Protein AF-K6SZ82-F1 (afdb_monomer)

Structure (mmCIF, N/CA/C/O backbone):
data_AF-K6SZ82-F1
#
_entry.id   AF-K6SZ82-F1
#
loop_
_atom_site.group_PDB
_atom_site.id
_atom_site.type_symbol
_atom_site.label_atom_id
_atom_site.label_alt_id
_atom_site.label_comp_id
_atom_site.label_asym_id
_atom_site.label_entity_id
_atom_site.label_seq_id
_atom_site.pdbx_PDB_ins_code
_atom_site.Cartn_x
_atom_site.Cartn_y
_atom_site.Cartn_z
_atom_site.occupancy
_atom_site.B_iso_or_equiv
_atom_site.auth_seq_id
_atom_site.auth_comp_id
_atom_site.auth_asym_id
_atom_site.auth_atom_id
_atom_site.pdbx_PDB_model_num
ATOM 1 N N . MET A 1 1 ? -21.439 9.184 9.103 1.00 49.44 1 MET A N 1
ATOM 2 C CA . MET A 1 1 ? -20.196 8.649 9.704 1.00 49.44 1 MET A CA 1
ATOM 3 C C . MET A 1 1 ? -20.411 8.516 11.211 1.00 49.44 1 MET A C 1
ATOM 5 O O . MET A 1 1 ? -21.075 9.370 11.783 1.00 49.44 1 MET A O 1
ATOM 9 N N . ASN A 1 2 ? -19.982 7.424 11.852 1.00 55.12 2 ASN A N 1
ATOM 10 C CA . ASN A 1 2 ? -20.189 7.243 13.296 1.00 55.12 2 ASN A CA 1
ATOM 11 C C . ASN A 1 2 ? -19.211 8.171 14.044 1.00 55.12 2 ASN A C 1
ATOM 13 O O . ASN A 1 2 ? -18.004 7.974 13.905 1.00 55.12 2 ASN A O 1
ATOM 17 N N . LYS A 1 3 ? -19.708 9.161 14.808 1.00 58.38 3 LYS A N 1
ATOM 18 C CA . LYS A 1 3 ? -18.896 10.206 15.484 1.00 58.38 3 LYS A CA 1
ATOM 19 C C . LYS A 1 3 ? -17.709 9.641 16.283 1.00 58.38 3 LYS A C 1
ATOM 21 O O . LYS A 1 3 ? -16.682 10.286 16.428 1.00 58.38 3 LYS A O 1
ATOM 26 N N . LYS A 1 4 ? -17.809 8.390 16.749 1.00 59.47 4 LYS A N 1
ATOM 27 C CA . LYS A 1 4 ? -16.750 7.690 17.497 1.00 59.47 4 LYS A CA 1
ATOM 28 C C . LYS A 1 4 ? -15.500 7.330 16.669 1.00 59.47 4 LYS A C 1
ATOM 30 O O . LYS A 1 4 ? -14.441 7.150 17.254 1.00 59.47 4 LYS A O 1
ATOM 35 N N . CYS A 1 5 ? -15.590 7.234 15.338 1.00 67.19 5 CYS A N 1
ATOM 36 C CA . CYS A 1 5 ? -14.434 6.960 14.466 1.00 67.19 5 CYS A CA 1
ATOM 37 C C . CYS A 1 5 ? -13.658 8.223 14.055 1.00 67.19 5 CYS A C 1
ATOM 39 O O . CYS A 1 5 ? -12.534 8.102 13.568 1.00 67.19 5 CYS A O 1
ATOM 41 N N . GLU A 1 6 ? -14.238 9.416 14.221 1.00 65.25 6 GLU A N 1
ATOM 42 C CA . GLU A 1 6 ? -13.641 10.684 13.771 1.00 65.25 6 GLU A CA 1
ATOM 43 C C . GLU A 1 6 ? -12.369 11.048 14.540 1.00 65.25 6 GLU A C 1
ATOM 45 O O . GLU A 1 6 ? -11.453 11.626 13.954 1.00 65.25 6 GLU A O 1
ATOM 50 N N . GLU A 1 7 ? -12.308 10.641 15.809 1.00 69.00 7 GLU A N 1
ATOM 51 C CA . GLU A 1 7 ? -11.198 10.864 16.743 1.00 69.00 7 GLU A CA 1
ATOM 52 C C . GLU A 1 7 ? -10.182 9.705 16.754 1.00 69.00 7 GLU A C 1
ATOM 54 O O . GLU A 1 7 ? -9.214 9.724 17.510 1.00 69.00 7 GLU A O 1
ATOM 59 N N . CYS A 1 8 ? -10.394 8.660 15.947 1.00 75.94 8 CYS A N 1
ATOM 60 C CA . CYS A 1 8 ? -9.558 7.467 15.999 1.00 75.94 8 CYS A CA 1
ATOM 61 C C . CYS A 1 8 ? -8.257 7.652 15.203 1.00 75.94 8 CYS A C 1
ATOM 63 O O . CYS A 1 8 ? -8.310 7.965 14.016 1.00 75.94 8 CYS A O 1
ATOM 65 N N . LYS A 1 9 ? -7.087 7.365 15.801 1.00 74.88 9 LYS A N 1
ATOM 66 C CA . LYS A 1 9 ? -5.765 7.506 15.140 1.00 74.88 9 LYS A CA 1
ATOM 67 C C . LYS A 1 9 ? -5.655 6.738 13.819 1.00 74.88 9 LYS A C 1
ATOM 69 O O . LYS A 1 9 ? -5.019 7.196 12.874 1.00 74.88 9 LYS A O 1
ATOM 74 N N . TYR A 1 10 ? -6.352 5.604 13.723 1.00 82.56 10 TYR A N 1
ATOM 75 C CA . TYR A 1 10 ? -6.416 4.794 12.508 1.00 82.56 10 TYR A CA 1
ATOM 76 C C . TYR A 1 10 ? -7.062 5.536 11.329 1.00 82.56 10 TYR A C 1
ATOM 78 O O . TYR A 1 10 ? -6.828 5.153 10.192 1.00 82.56 10 TYR A O 1
ATOM 86 N N . ARG A 1 11 ? -7.828 6.613 11.563 1.00 82.81 11 ARG A N 1
ATOM 87 C CA . ARG A 1 11 ? -8.348 7.488 10.503 1.00 82.81 11 ARG A CA 1
ATOM 88 C C . ARG A 1 11 ? -7.222 8.117 9.684 1.00 82.81 11 ARG A C 1
ATOM 90 O O . ARG A 1 11 ? -7.333 8.147 8.468 1.00 82.81 11 ARG A O 1
ATOM 97 N N . LEU A 1 12 ? -6.159 8.595 10.334 1.00 83.50 12 LEU A N 1
ATOM 98 C CA . LEU A 1 12 ? -5.015 9.190 9.633 1.00 83.50 12 LEU A CA 1
ATOM 99 C C . LEU A 1 12 ? -4.263 8.137 8.817 1.00 83.50 12 LEU A C 1
ATOM 101 O O . LEU A 1 12 ? -3.864 8.406 7.692 1.00 83.50 12 LEU A O 1
ATOM 105 N N . ILE A 1 13 ? -4.141 6.917 9.346 1.00 87.94 13 ILE A N 1
ATOM 106 C CA . ILE A 1 13 ? -3.534 5.805 8.606 1.00 87.94 13 ILE A CA 1
ATOM 107 C C . ILE A 1 13 ? -4.386 5.461 7.378 1.00 87.94 13 ILE A C 1
ATOM 109 O O . ILE A 1 13 ? -3.849 5.400 6.283 1.00 87.94 13 ILE A O 1
ATOM 113 N N . VAL A 1 14 ? -5.708 5.307 7.529 1.00 88.25 14 VAL A N 1
ATOM 114 C CA . VAL A 1 14 ? -6.627 5.061 6.400 1.00 88.25 14 VAL A CA 1
ATOM 115 C C . VAL A 1 14 ? -6.564 6.194 5.371 1.00 88.25 14 VAL A C 1
ATOM 117 O O . VAL A 1 14 ? -6.533 5.919 4.179 1.00 88.25 14 VAL A O 1
ATOM 120 N N . TYR A 1 15 ? -6.481 7.453 5.806 1.00 87.06 15 TYR A N 1
ATOM 121 C CA . TYR A 1 15 ? -6.288 8.587 4.901 1.00 87.06 15 TYR A CA 1
ATOM 122 C C . TYR A 1 15 ? -4.974 8.482 4.112 1.00 87.06 15 TYR A C 1
ATOM 124 O O . TYR A 1 15 ? -4.973 8.669 2.902 1.00 87.06 15 TYR A O 1
ATOM 132 N N . ASN A 1 16 ? -3.870 8.100 4.756 1.00 89.25 16 ASN A N 1
ATOM 133 C CA . ASN A 1 16 ? -2.604 7.887 4.051 1.00 89.25 16 ASN A CA 1
ATOM 134 C C . ASN A 1 16 ? -2.654 6.697 3.087 1.00 89.25 16 ASN A C 1
ATOM 136 O O . ASN A 1 16 ? -2.005 6.742 2.050 1.00 89.25 16 ASN A O 1
ATOM 140 N N . GLN A 1 17 ? -3.435 5.656 3.388 1.00 90.88 17 GLN A N 1
ATOM 141 C CA . GLN A 1 17 ? -3.658 4.565 2.436 1.00 90.88 17 GLN A CA 1
ATOM 142 C C . GLN A 1 17 ? -4.434 5.043 1.195 1.00 90.88 17 GLN A C 1
ATOM 144 O O . GLN A 1 17 ? -4.135 4.596 0.091 1.00 90.88 17 GLN A O 1
ATOM 149 N N . LEU A 1 18 ? -5.390 5.970 1.359 1.00 90.38 18 LEU A N 1
ATOM 150 C CA . LEU A 1 18 ? -6.068 6.620 0.233 1.00 90.38 18 LEU A CA 1
ATOM 151 C C . LEU A 1 18 ? -5.074 7.446 -0.588 1.00 90.38 18 LEU A C 1
ATOM 153 O O . LEU A 1 18 ? -5.013 7.281 -1.803 1.00 90.38 18 LEU A O 1
ATOM 157 N N . CYS A 1 19 ? -4.268 8.292 0.059 1.00 91.00 19 CYS A N 1
ATOM 158 C CA . CYS A 1 19 ? -3.246 9.072 -0.641 1.00 91.00 19 CYS A CA 1
ATOM 159 C C . CYS A 1 19 ? -2.299 8.168 -1.433 1.00 91.00 19 CYS A C 1
ATOM 161 O O . CYS A 1 19 ? -2.106 8.403 -2.619 1.00 91.00 19 C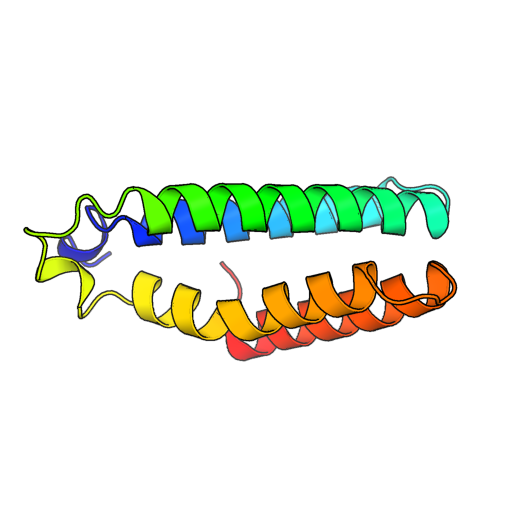YS A O 1
ATOM 163 N N . LEU A 1 20 ? -1.811 7.087 -0.817 1.00 91.62 20 LEU A N 1
ATOM 164 C CA . LEU A 1 20 ? -0.967 6.102 -1.486 1.00 91.62 20 LEU A CA 1
ATOM 165 C C . LEU A 1 20 ? -1.654 5.507 -2.723 1.00 91.62 20 LEU A C 1
ATOM 167 O O . LEU A 1 20 ? -1.027 5.403 -3.770 1.00 91.62 20 LEU A O 1
ATOM 171 N N . SER A 1 21 ? -2.939 5.145 -2.628 1.00 89.94 21 SER A N 1
ATOM 172 C CA . SER A 1 21 ? -3.678 4.604 -3.777 1.00 89.94 21 SER A CA 1
ATOM 173 C C . SER A 1 21 ? -3.795 5.596 -4.938 1.00 89.94 21 SER A C 1
ATOM 175 O O . SER A 1 21 ? -3.653 5.199 -6.091 1.00 89.94 21 SER A O 1
ATOM 177 N N . ILE A 1 22 ? -4.002 6.882 -4.633 1.00 90.50 22 ILE A N 1
ATOM 178 C CA . ILE A 1 22 ? -4.074 7.951 -5.635 1.00 90.50 22 ILE A CA 1
ATOM 179 C C . ILE A 1 22 ? -2.704 8.163 -6.277 1.00 90.50 22 ILE A C 1
ATOM 181 O O . ILE A 1 22 ? -2.611 8.259 -7.495 1.00 90.50 22 ILE A O 1
ATOM 185 N N . GLU A 1 23 ? -1.646 8.230 -5.470 1.00 91.12 23 GLU A N 1
ATOM 186 C CA . GLU A 1 23 ? -0.281 8.410 -5.963 1.00 91.12 23 GLU A CA 1
ATOM 187 C C . GLU A 1 23 ? 0.116 7.260 -6.892 1.00 91.12 23 GLU A C 1
ATOM 189 O O . GLU A 1 23 ? 0.532 7.515 -8.012 1.00 91.12 23 GLU A O 1
ATOM 194 N N . ILE A 1 24 ? -0.122 6.008 -6.495 1.00 90.56 24 ILE A N 1
ATOM 195 C CA . ILE A 1 24 ? 0.127 4.812 -7.318 1.00 90.56 24 ILE A CA 1
ATOM 196 C C . ILE A 1 24 ? -0.610 4.867 -8.667 1.00 90.56 24 ILE A C 1
ATOM 198 O O . ILE A 1 24 ? -0.024 4.558 -9.705 1.00 90.56 24 ILE A O 1
ATOM 202 N N . ASP A 1 25 ? -1.889 5.258 -8.674 1.00 90.69 25 ASP A N 1
ATOM 203 C CA . ASP A 1 25 ? -2.676 5.377 -9.911 1.00 90.69 25 ASP A CA 1
ATOM 204 C C . ASP A 1 25 ? -2.181 6.519 -10.817 1.00 90.69 25 ASP A C 1
ATOM 206 O O . ASP A 1 25 ? -2.267 6.424 -12.042 1.00 90.69 25 ASP A O 1
ATOM 210 N N . ILE A 1 26 ? -1.649 7.595 -10.231 1.00 92.44 26 ILE A N 1
ATOM 211 C CA . ILE A 1 26 ? -1.014 8.682 -10.982 1.00 92.44 26 ILE A CA 1
ATOM 212 C C . ILE A 1 26 ? 0.302 8.203 -11.589 1.00 92.44 26 ILE A C 1
ATOM 214 O O . ILE A 1 26 ? 0.471 8.358 -12.796 1.00 92.44 26 ILE A O 1
ATOM 218 N N . GLU A 1 27 ? 1.195 7.602 -10.796 1.00 92.31 27 GLU A N 1
ATOM 219 C CA . GLU A 1 27 ? 2.518 7.152 -11.254 1.00 92.31 27 GLU A CA 1
ATOM 220 C C . GLU A 1 27 ? 2.391 6.191 -12.444 1.00 92.31 27 GLU A C 1
ATOM 222 O O . GLU A 1 27 ? 2.987 6.420 -13.494 1.00 92.31 27 GLU A O 1
ATOM 227 N N . ARG A 1 28 ? 1.470 5.219 -12.376 1.00 89.06 28 ARG A N 1
ATOM 228 C CA . ARG A 1 28 ? 1.146 4.320 -13.505 1.00 89.06 28 ARG A CA 1
ATOM 229 C C . ARG A 1 28 ? 0.824 5.022 -14.822 1.00 89.06 28 ARG A C 1
ATOM 231 O O . ARG A 1 28 ? 1.012 4.443 -15.887 1.00 89.06 28 ARG A O 1
ATOM 238 N N . LYS A 1 29 ? 0.261 6.229 -14.771 1.00 92.38 29 LYS A N 1
ATOM 239 C CA . LYS A 1 29 ? -0.156 6.984 -15.963 1.00 92.38 29 LYS A CA 1
ATOM 240 C C . LYS A 1 29 ? 0.943 7.886 -16.506 1.00 92.38 29 LYS A C 1
ATOM 242 O O . LYS A 1 29 ? 0.844 8.298 -17.660 1.00 92.38 29 LYS A O 1
ATOM 247 N N . VAL A 1 30 ? 1.926 8.243 -15.681 1.00 93.25 30 VAL A N 1
ATOM 248 C CA . VAL A 1 30 ? 2.960 9.229 -16.031 1.00 93.25 30 VAL A CA 1
ATOM 249 C C . VAL A 1 30 ? 4.336 8.605 -16.235 1.00 93.25 30 VAL A C 1
ATOM 251 O O . VAL A 1 30 ? 5.118 9.165 -17.002 1.00 93.25 30 VAL A O 1
ATOM 254 N N . CYS A 1 31 ? 4.625 7.461 -15.609 1.00 92.50 31 CYS A N 1
ATOM 255 C CA . CYS A 1 31 ? 5.894 6.767 -15.774 1.00 92.50 31 CYS A CA 1
ATOM 256 C C . CYS A 1 31 ? 6.083 6.308 -17.224 1.00 92.50 31 CYS A C 1
ATOM 258 O O . CYS A 1 31 ? 5.188 5.758 -17.869 1.00 92.50 31 CYS A O 1
ATOM 260 N N . SER A 1 32 ? 7.289 6.532 -17.733 1.00 91.12 32 SER A N 1
ATOM 261 C CA . SER A 1 32 ? 7.682 6.221 -19.107 1.00 91.12 32 SER A CA 1
ATOM 262 C C . SER A 1 32 ? 8.284 4.821 -19.260 1.00 91.12 32 SER A C 1
ATOM 264 O O . SER A 1 32 ? 8.461 4.337 -20.380 1.00 91.12 32 SER A O 1
ATOM 266 N N . SER A 1 33 ? 8.598 4.162 -18.141 1.00 92.56 33 SER A N 1
ATOM 267 C CA . SER A 1 33 ? 9.202 2.832 -18.092 1.00 92.56 33 SER A CA 1
ATOM 268 C C . SER A 1 33 ? 8.803 2.066 -16.829 1.00 92.56 33 SER A C 1
ATOM 270 O O . SER A 1 33 ? 8.368 2.655 -15.840 1.00 92.56 33 SER A O 1
ATOM 272 N N . TRP A 1 34 ? 8.989 0.746 -16.865 1.00 88.94 34 TRP A N 1
ATOM 273 C CA . TRP A 1 34 ? 8.707 -0.143 -15.735 1.00 88.94 34 TRP A CA 1
ATOM 274 C C . TRP A 1 34 ? 9.647 0.110 -14.556 1.00 88.94 34 TRP A C 1
ATOM 276 O O . TRP A 1 34 ? 9.212 0.064 -13.411 1.00 88.94 34 TRP A O 1
ATOM 286 N N . ASP A 1 35 ? 10.912 0.435 -14.827 1.00 90.75 35 ASP A N 1
ATOM 287 C CA . ASP A 1 35 ? 11.887 0.762 -13.784 1.00 90.75 35 ASP A CA 1
ATOM 288 C C . ASP A 1 35 ? 11.495 2.056 -13.055 1.00 90.75 35 ASP A C 1
ATOM 290 O O . ASP A 1 35 ? 11.601 2.151 -11.834 1.00 90.75 35 ASP A O 1
ATOM 294 N N . GLU A 1 36 ? 11.005 3.058 -13.789 1.00 93.12 36 GLU A N 1
ATOM 295 C CA . GLU A 1 36 ? 10.510 4.311 -13.210 1.00 93.12 36 GLU A CA 1
ATOM 296 C C . GLU A 1 36 ? 9.267 4.0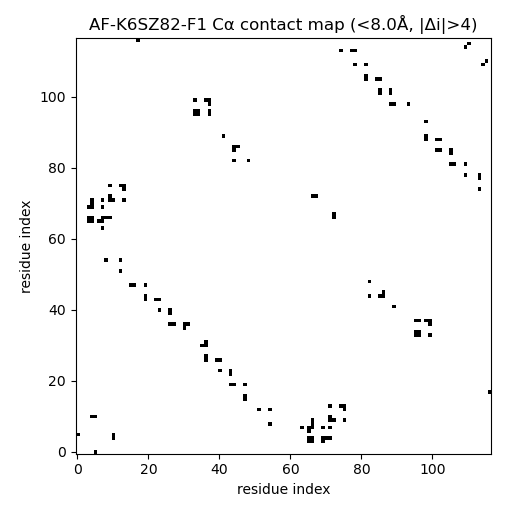73 -12.338 1.00 93.12 36 GLU A C 1
ATOM 298 O O . GLU A 1 36 ? 9.225 4.544 -11.201 1.00 93.12 36 GLU A O 1
ATOM 303 N N . GLU A 1 37 ? 8.304 3.282 -12.826 1.00 93.38 37 GLU A N 1
ATOM 304 C CA . GLU A 1 37 ? 7.106 2.907 -12.061 1.00 93.38 37 GLU A CA 1
ATOM 305 C C . GLU A 1 37 ? 7.476 2.134 -10.789 1.00 93.38 37 GLU A C 1
ATOM 307 O O . GLU A 1 37 ? 6.993 2.454 -9.701 1.00 93.38 37 GLU A O 1
ATOM 312 N N . TYR A 1 38 ? 8.376 1.153 -10.899 1.00 94.50 38 TYR A N 1
ATOM 313 C CA . TYR A 1 38 ? 8.838 0.368 -9.760 1.00 94.50 38 TYR A CA 1
ATOM 314 C C . TYR A 1 38 ? 9.506 1.242 -8.694 1.00 94.50 38 TYR A C 1
ATOM 316 O O . TYR A 1 38 ? 9.136 1.152 -7.522 1.00 94.50 38 TYR A O 1
ATOM 324 N N . ASN A 1 39 ? 10.439 2.116 -9.083 1.00 94.00 39 ASN A N 1
ATOM 325 C CA . ASN A 1 39 ? 11.125 3.002 -8.141 1.00 94.00 39 ASN A CA 1
ATOM 326 C C . ASN A 1 39 ? 10.139 3.942 -7.432 1.00 94.00 39 ASN A C 1
ATOM 328 O O . ASN A 1 39 ? 10.206 4.111 -6.212 1.00 94.00 39 ASN A O 1
ATOM 332 N N . ALA A 1 40 ? 9.171 4.497 -8.169 1.00 93.75 40 ALA A N 1
ATOM 333 C CA . ALA A 1 40 ? 8.121 5.320 -7.580 1.00 93.75 40 ALA A CA 1
ATOM 334 C C . ALA A 1 40 ? 7.284 4.518 -6.568 1.00 93.75 40 ALA A C 1
ATOM 336 O O . ALA A 1 40 ? 7.022 4.979 -5.456 1.00 93.75 40 ALA A O 1
ATOM 337 N N . PHE A 1 41 ? 6.904 3.286 -6.910 1.00 94.31 41 PHE A N 1
ATOM 338 C CA . PHE A 1 41 ? 6.125 2.416 -6.030 1.00 94.31 41 PHE A CA 1
ATOM 339 C C . PHE A 1 41 ? 6.899 2.047 -4.766 1.00 94.31 41 PHE A C 1
ATOM 341 O O . PHE A 1 41 ? 6.351 2.127 -3.663 1.00 94.31 41 PHE A O 1
ATOM 348 N N . GLU A 1 42 ? 8.170 1.678 -4.911 1.00 95.06 42 GLU A N 1
ATOM 349 C CA . GLU A 1 42 ? 9.069 1.366 -3.805 1.00 95.06 42 GLU A CA 1
ATOM 350 C C . GLU A 1 42 ? 9.135 2.523 -2.800 1.00 95.06 42 GLU A C 1
AT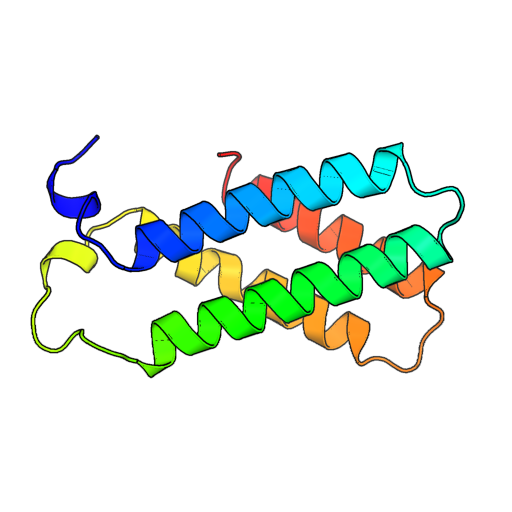OM 352 O O . GLU A 1 42 ? 8.892 2.319 -1.603 1.00 95.06 42 GLU A O 1
ATOM 357 N N . ASP A 1 43 ? 9.390 3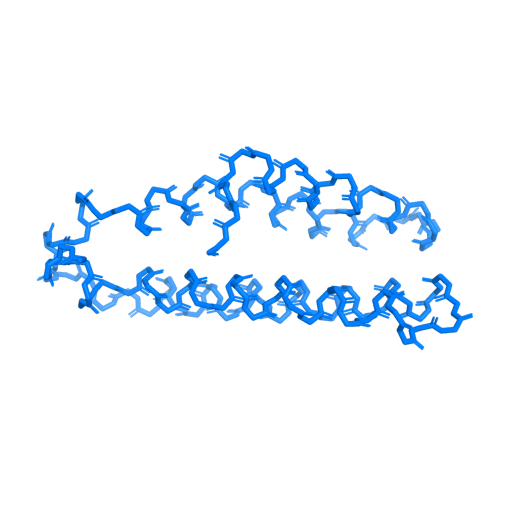.741 -3.280 1.00 94.50 43 ASP A N 1
ATOM 358 C CA . ASP A 1 43 ? 9.498 4.933 -2.440 1.00 94.50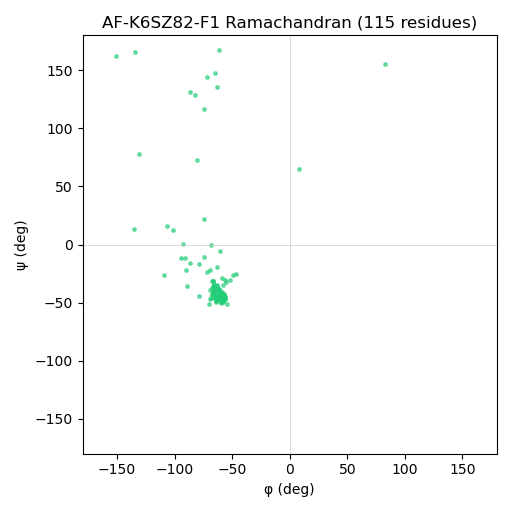 43 ASP A CA 1
ATOM 359 C C . ASP A 1 43 ? 8.193 5.234 -1.696 1.00 94.50 43 ASP A C 1
ATOM 361 O O . ASP A 1 43 ? 8.194 5.495 -0.485 1.00 94.50 43 ASP A O 1
ATOM 365 N N . LYS A 1 44 ? 7.052 5.152 -2.388 1.00 93.44 44 LYS A N 1
ATOM 366 C CA . LYS A 1 44 ? 5.734 5.418 -1.796 1.00 93.44 44 LYS A CA 1
ATOM 367 C C . LYS A 1 44 ? 5.351 4.368 -0.754 1.00 93.44 44 LYS A C 1
ATOM 369 O O . LYS A 1 44 ? 4.892 4.728 0.334 1.00 93.44 44 LYS A O 1
ATOM 374 N N . ILE A 1 45 ? 5.589 3.085 -1.033 1.00 94.50 45 ILE A N 1
ATOM 375 C CA . ILE A 1 45 ? 5.319 1.983 -0.097 1.00 94.50 45 ILE A CA 1
ATOM 376 C C . ILE A 1 45 ? 6.199 2.117 1.152 1.00 94.50 45 ILE A C 1
ATOM 378 O O . ILE A 1 45 ? 5.685 2.049 2.274 1.00 94.50 45 ILE A O 1
ATOM 382 N N . LYS A 1 46 ? 7.505 2.372 0.988 1.00 94.50 46 LYS A N 1
ATOM 383 C CA . LYS A 1 46 ? 8.430 2.602 2.111 1.00 94.50 46 LYS A CA 1
ATOM 384 C C . LYS A 1 46 ? 8.012 3.807 2.949 1.00 94.50 46 LYS A C 1
ATOM 386 O O . LYS A 1 46 ? 7.954 3.712 4.178 1.00 94.50 46 LYS A O 1
ATOM 391 N N . SER A 1 47 ? 7.683 4.922 2.297 1.00 91.81 47 SER A N 1
ATOM 392 C CA . SER A 1 47 ? 7.204 6.140 2.957 1.00 91.81 47 SER A CA 1
ATOM 393 C C . SER A 1 47 ? 5.942 5.871 3.782 1.00 91.81 47 SER A C 1
ATOM 395 O O . SER A 1 47 ? 5.906 6.171 4.980 1.00 91.81 47 SER A O 1
ATOM 397 N N . TYR A 1 48 ? 4.942 5.210 3.192 1.00 91.75 48 TYR A N 1
ATOM 398 C CA . TYR A 1 48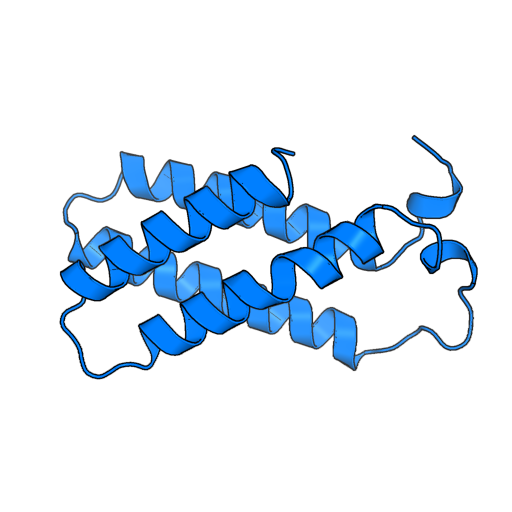 ? 3.708 4.846 3.884 1.00 91.75 48 TYR A CA 1
ATOM 399 C C . TYR A 1 48 ? 3.972 3.972 5.118 1.00 91.75 48 TYR A C 1
ATOM 401 O O . TYR A 1 48 ? 3.450 4.268 6.196 1.00 91.75 48 TYR A O 1
ATOM 409 N N . VAL A 1 49 ? 4.796 2.923 5.001 1.00 90.44 49 VAL A N 1
ATOM 410 C CA . VAL A 1 49 ? 5.067 2.030 6.139 1.00 90.44 49 VAL A CA 1
ATOM 411 C C . VAL A 1 49 ? 5.811 2.760 7.257 1.00 90.44 49 VAL A C 1
ATOM 413 O O . VAL A 1 49 ? 5.491 2.559 8.431 1.00 90.44 49 VAL A O 1
ATOM 416 N N . ASN A 1 50 ? 6.747 3.652 6.929 1.00 88.62 50 ASN A N 1
ATOM 417 C CA . ASN A 1 50 ? 7.422 4.485 7.926 1.00 88.62 50 ASN A CA 1
ATOM 418 C C . ASN A 1 50 ? 6.429 5.377 8.680 1.00 88.62 50 ASN A C 1
ATOM 420 O O . ASN A 1 50 ? 6.401 5.373 9.911 1.00 88.62 50 ASN A O 1
ATOM 424 N N . VAL A 1 51 ? 5.545 6.060 7.952 1.00 83.88 51 VAL A N 1
ATOM 425 C CA . VAL A 1 51 ? 4.495 6.903 8.535 1.00 83.88 51 VAL A CA 1
ATOM 426 C C . VAL A 1 51 ? 3.536 6.081 9.404 1.00 83.88 51 VAL A C 1
ATOM 428 O O . VAL A 1 51 ? 3.216 6.474 10.529 1.00 83.88 51 VAL A O 1
ATOM 431 N N . GLN A 1 52 ? 3.095 4.913 8.927 1.00 84.94 52 GLN A N 1
ATOM 432 C CA . GLN A 1 52 ? 2.251 3.999 9.698 1.00 84.94 52 GLN A CA 1
ATOM 433 C C . GLN A 1 52 ? 2.946 3.572 10.997 1.00 84.94 52 GLN A C 1
ATOM 435 O O . GLN A 1 52 ? 2.337 3.629 12.067 1.00 84.94 52 GLN A O 1
ATOM 440 N N . ASN A 1 53 ? 4.218 3.179 10.920 1.00 84.00 53 ASN A N 1
ATOM 441 C CA . ASN A 1 53 ? 5.009 2.780 12.079 1.00 84.00 53 ASN A CA 1
ATOM 442 C C . ASN A 1 53 ? 5.150 3.917 13.090 1.00 84.00 53 ASN A C 1
ATOM 444 O O . ASN A 1 53 ? 5.025 3.665 14.285 1.00 84.00 53 ASN A O 1
ATOM 448 N N . ASP A 1 54 ? 5.340 5.156 12.645 1.00 80.69 54 ASP A N 1
ATOM 449 C CA . ASP A 1 54 ? 5.409 6.319 13.531 1.00 80.69 54 ASP A CA 1
ATOM 450 C C . ASP A 1 54 ? 4.080 6.577 14.247 1.00 80.69 54 ASP A C 1
ATOM 452 O O . ASP A 1 54 ? 4.063 6.795 15.464 1.00 80.69 54 ASP A O 1
ATOM 456 N N . TYR A 1 55 ? 2.956 6.492 13.528 1.00 76.75 55 TYR A N 1
ATOM 457 C CA . TYR A 1 55 ? 1.626 6.615 14.131 1.00 76.75 55 TYR A CA 1
ATOM 458 C C . TYR A 1 55 ? 1.329 5.497 15.138 1.00 76.75 55 TYR A C 1
ATOM 460 O O . TYR A 1 55 ? 0.656 5.737 16.146 1.00 76.75 55 TYR A O 1
ATOM 468 N N . LEU A 1 56 ? 1.821 4.281 14.889 1.00 74.56 56 LEU A N 1
ATOM 469 C CA . LEU A 1 56 ? 1.626 3.138 15.781 1.00 74.56 56 LEU A CA 1
ATOM 470 C C . LEU A 1 56 ? 2.575 3.174 16.993 1.00 74.56 56 LEU A C 1
ATOM 472 O O . LEU A 1 56 ? 2.113 2.978 18.118 1.00 74.56 56 LEU A O 1
ATOM 476 N N . LYS A 1 57 ? 3.867 3.481 16.799 1.00 73.06 57 LYS A N 1
ATOM 477 C CA . LYS A 1 57 ? 4.897 3.550 17.857 1.00 73.06 57 LYS A CA 1
ATOM 478 C C . LYS A 1 57 ? 4.653 4.673 18.852 1.00 73.06 57 LYS A C 1
ATOM 480 O O . LYS A 1 57 ? 4.899 4.485 20.038 1.00 73.06 57 LYS A O 1
ATOM 485 N N . LYS A 1 58 ? 4.142 5.823 18.401 1.00 63.75 58 LYS A N 1
ATOM 486 C CA . LYS A 1 58 ? 3.843 6.957 19.292 1.00 63.75 58 LYS A CA 1
ATOM 487 C C . LYS A 1 58 ? 2.687 6.696 20.257 1.00 63.75 58 LYS A C 1
ATOM 489 O O . LYS A 1 58 ? 2.389 7.591 21.031 1.00 63.75 58 LYS A O 1
ATOM 494 N N . ASN A 1 59 ? 2.061 5.512 20.202 1.00 55.44 59 ASN A N 1
ATOM 495 C CA . ASN A 1 59 ? 1.063 4.944 21.111 1.00 55.44 59 ASN A CA 1
ATOM 496 C C . ASN A 1 59 ? 0.522 5.905 22.190 1.00 55.44 59 ASN A C 1
ATOM 498 O O . ASN A 1 59 ? 0.684 5.686 23.384 1.00 55.44 59 ASN A O 1
ATOM 502 N N . LEU A 1 60 ? -0.187 6.957 21.764 1.00 51.31 60 LEU A N 1
ATOM 503 C CA . LEU A 1 60 ? -0.874 7.915 22.643 1.00 51.31 60 LEU A CA 1
ATOM 504 C C . LEU A 1 60 ? -2.156 7.300 23.251 1.00 51.31 60 LEU A C 1
ATOM 506 O O . LEU A 1 60 ? -3.103 8.002 23.592 1.00 51.31 60 LEU A O 1
ATOM 510 N N . ASP A 1 61 ? -2.219 5.969 23.303 1.00 49.81 61 ASP A N 1
ATOM 511 C CA . ASP A 1 61 ? -3.443 5.170 23.287 1.00 49.81 61 ASP A CA 1
ATOM 512 C C . ASP A 1 61 ? -3.787 4.555 24.646 1.00 49.81 61 ASP A C 1
ATOM 514 O O . ASP A 1 61 ? -4.659 3.696 24.731 1.00 49.81 61 ASP A O 1
ATOM 518 N N . GLU A 1 62 ? -3.189 5.041 25.735 1.00 50.03 62 GLU A N 1
ATOM 519 C CA . GLU A 1 62 ? -3.643 4.681 27.085 1.00 50.03 62 GLU A CA 1
ATOM 520 C C . GLU A 1 62 ? -5.106 5.105 27.357 1.00 50.03 62 GLU A C 1
ATOM 522 O O . GLU A 1 62 ? -5.640 4.787 28.415 1.00 50.03 62 GLU A O 1
ATOM 527 N N . ARG A 1 63 ? -5.783 5.834 26.445 1.00 49.69 63 ARG A N 1
ATOM 528 C CA . ARG A 1 63 ? -7.061 6.506 26.755 1.00 49.69 63 ARG A CA 1
ATOM 529 C C . ARG A 1 63 ? -8.214 6.410 25.744 1.00 49.69 63 ARG A C 1
ATOM 531 O O . ARG A 1 63 ? -9.173 7.155 25.917 1.00 49.69 63 ARG A O 1
ATOM 538 N N . ASN A 1 64 ? -8.212 5.543 24.722 1.00 54.47 64 ASN A N 1
ATOM 539 C CA . ASN A 1 64 ? -9.309 5.553 23.729 1.00 54.47 64 ASN A CA 1
ATOM 540 C C . ASN A 1 64 ? -9.946 4.183 23.409 1.00 54.47 64 ASN A C 1
ATOM 542 O O . ASN A 1 64 ? -9.806 3.650 22.306 1.00 54.47 64 ASN A O 1
ATOM 546 N N . GLU A 1 65 ? -10.820 3.695 24.305 1.00 55.97 65 GLU A N 1
ATOM 547 C CA . GLU A 1 65 ? -11.820 2.635 24.022 1.00 55.97 65 GLU A CA 1
ATOM 548 C C . GLU A 1 65 ? -12.607 2.874 22.712 1.00 55.97 65 GLU A C 1
ATOM 550 O O . GLU A 1 65 ? -13.064 1.937 22.055 1.00 55.97 65 GLU A O 1
ATOM 555 N N . LYS A 1 66 ? -12.726 4.136 22.275 1.00 59.91 66 LYS A N 1
ATOM 556 C CA . LYS A 1 66 ? -13.429 4.554 21.052 1.00 59.91 66 LYS A CA 1
ATOM 557 C C . LYS A 1 66 ? -12.879 3.922 19.762 1.00 59.91 66 LYS A C 1
ATOM 559 O O . LYS A 1 66 ? -13.654 3.704 18.832 1.00 59.91 66 LYS A O 1
ATOM 564 N N . CYS A 1 67 ? -11.588 3.578 19.691 1.00 68.31 67 CYS A N 1
ATOM 565 C CA . CYS A 1 67 ? -11.010 2.938 18.501 1.00 68.31 67 CYS A CA 1
ATOM 566 C C . CYS A 1 67 ? -11.319 1.434 18.398 1.00 68.31 67 CYS A C 1
ATOM 568 O O . CYS A 1 67 ? -11.179 0.869 17.310 1.00 68.31 67 CYS A O 1
ATOM 570 N N . PHE A 1 68 ? -11.743 0.771 19.484 1.00 63.31 68 PHE A N 1
ATOM 571 C CA . PHE A 1 68 ? -11.882 -0.691 19.511 1.00 63.31 68 PHE A CA 1
ATOM 572 C C . PHE A 1 68 ? -12.935 -1.209 18.524 1.00 63.31 68 PHE A C 1
ATOM 574 O O . PHE A 1 68 ? -12.717 -2.232 17.881 1.00 63.31 68 PHE A O 1
ATOM 581 N N . TYR A 1 69 ? -14.018 -0.448 18.344 1.00 65.94 69 TYR A N 1
ATOM 582 C CA . TYR A 1 69 ? -15.132 -0.762 17.443 1.00 65.94 69 TYR A CA 1
ATOM 583 C C . TYR A 1 69 ? -15.082 0.015 16.117 1.00 65.94 69 TYR A C 1
ATOM 585 O O . TYR A 1 69 ? -16.073 0.071 15.386 1.00 65.94 69 TYR A O 1
ATOM 593 N N . CYS A 1 70 ? -13.956 0.663 15.801 1.00 77.94 70 CYS A N 1
ATOM 594 C CA . CYS A 1 70 ? -13.862 1.490 14.605 1.00 77.94 70 CYS A CA 1
ATOM 595 C C . CYS A 1 70 ? -13.468 0.673 13.367 1.00 77.94 70 CYS A C 1
ATOM 597 O O . CYS A 1 70 ? -12.461 -0.038 13.365 1.00 77.94 70 CYS A O 1
ATOM 599 N N . LYS A 1 71 ? -14.210 0.857 12.265 1.00 82.12 71 LYS A N 1
ATOM 600 C CA . LYS A 1 71 ? -13.913 0.233 10.962 1.00 82.12 71 LYS A CA 1
ATOM 601 C C . LYS A 1 71 ? -12.502 0.558 10.455 1.00 82.12 71 LYS A C 1
ATOM 603 O O . LYS A 1 71 ? -11.881 -0.291 9.827 1.00 82.12 71 LYS A O 1
ATOM 608 N N . ASN A 1 72 ? -11.964 1.732 10.797 1.00 83.44 72 ASN A N 1
ATOM 609 C CA . ASN A 1 72 ? -10.601 2.123 10.424 1.00 83.44 72 ASN A CA 1
ATOM 610 C C . ASN A 1 72 ? -9.544 1.208 11.056 1.00 83.44 72 ASN A C 1
ATOM 612 O O . ASN A 1 72 ? -8.590 0.835 10.384 1.00 83.44 72 ASN A O 1
ATOM 616 N N . ARG A 1 73 ? -9.725 0.790 12.319 1.00 85.06 73 ARG A N 1
ATOM 617 C CA . ARG A 1 73 ? -8.815 -0.166 12.972 1.00 85.06 73 ARG A CA 1
ATOM 618 C C . ARG A 1 73 ? -8.851 -1.517 12.265 1.00 85.06 73 ARG A C 1
ATOM 620 O O . ARG A 1 73 ? -7.802 -2.075 11.966 1.00 85.06 73 ARG A O 1
ATOM 627 N N . ALA A 1 74 ? -10.051 -2.018 11.971 1.00 84.88 74 ALA A N 1
ATOM 628 C CA . ALA A 1 74 ? -10.218 -3.277 11.250 1.00 84.88 74 ALA A CA 1
ATOM 629 C C . ALA A 1 74 ? -9.568 -3.224 9.857 1.00 84.88 74 ALA A C 1
ATOM 631 O O . ALA A 1 74 ? -8.835 -4.144 9.501 1.00 84.88 74 ALA A O 1
ATOM 632 N N . ARG A 1 75 ? -9.767 -2.129 9.106 1.00 87.62 75 ARG A N 1
ATOM 633 C CA . ARG A 1 75 ? -9.126 -1.911 7.800 1.00 87.62 75 ARG A CA 1
ATOM 634 C C . ARG A 1 75 ? -7.606 -1.906 7.913 1.00 87.62 75 ARG A C 1
ATOM 636 O O . ARG A 1 75 ? -6.959 -2.656 7.194 1.00 87.62 75 ARG A O 1
ATOM 643 N N . VAL A 1 76 ? -7.042 -1.125 8.836 1.00 88.31 76 VAL A N 1
ATOM 644 C CA . VAL A 1 76 ? -5.584 -1.024 9.006 1.00 88.31 76 VAL A CA 1
ATOM 645 C C . VAL A 1 76 ? -4.976 -2.371 9.384 1.00 88.31 76 VAL A C 1
ATOM 647 O O . VAL A 1 76 ? -4.034 -2.811 8.729 1.00 88.31 76 VAL A O 1
ATOM 650 N N . ASN A 1 77 ? -5.565 -3.072 10.355 1.00 87.88 77 ASN A N 1
ATOM 651 C CA . ASN A 1 77 ? -5.112 -4.407 10.745 1.00 87.88 77 ASN A CA 1
ATOM 652 C C . ASN A 1 77 ? -5.173 -5.391 9.566 1.00 87.88 77 ASN A C 1
ATOM 654 O O . ASN A 1 77 ? -4.247 -6.170 9.366 1.00 87.88 77 ASN A O 1
ATOM 658 N N . LYS A 1 78 ? -6.244 -5.348 8.760 1.00 89.75 78 LYS A N 1
ATOM 659 C CA . LYS A 1 78 ? -6.377 -6.214 7.581 1.00 89.75 78 LYS A CA 1
ATOM 660 C C . LYS A 1 78 ? -5.349 -5.872 6.500 1.00 89.75 78 LYS A C 1
ATOM 662 O O . LYS A 1 78 ? -4.787 -6.774 5.893 1.00 89.75 78 LYS A O 1
ATOM 667 N N . SER A 1 79 ? -5.094 -4.584 6.282 1.00 92.06 79 SER A N 1
ATOM 668 C CA . SER A 1 79 ? -4.186 -4.097 5.241 1.00 92.06 79 SER A CA 1
ATOM 669 C C . SER A 1 79 ? -2.706 -4.352 5.538 1.00 92.06 79 SER A C 1
ATOM 671 O O . SER A 1 79 ? -1.898 -4.432 4.621 1.00 92.06 79 SER A O 1
ATOM 673 N N . GLU A 1 80 ? -2.345 -4.506 6.816 1.00 92.00 80 GLU A N 1
ATOM 674 C CA . GLU A 1 80 ? -0.955 -4.634 7.263 1.00 92.00 80 GLU A CA 1
ATOM 675 C C . GLU A 1 80 ? -0.228 -5.820 6.612 1.00 92.00 80 GLU A C 1
ATOM 677 O O . GLU A 1 80 ? 0.960 -5.713 6.306 1.00 92.00 80 GLU A O 1
ATOM 682 N N . LYS A 1 81 ? -0.933 -6.934 6.358 1.00 94.44 81 LYS A N 1
ATOM 683 C CA . LYS A 1 81 ? -0.340 -8.110 5.699 1.00 94.44 81 LYS A CA 1
ATOM 684 C C . LYS A 1 81 ? 0.190 -7.774 4.299 1.00 94.44 81 LYS A C 1
ATOM 686 O O . LYS A 1 81 ? 1.306 -8.165 3.980 1.00 94.44 81 LYS A O 1
ATOM 691 N N . TYR A 1 82 ? -0.549 -6.979 3.523 1.00 95.62 82 TYR A N 1
ATOM 692 C CA . TYR A 1 82 ? -0.185 -6.639 2.146 1.00 95.62 82 TYR A CA 1
ATOM 693 C C . TYR A 1 82 ? 1.037 -5.738 2.090 1.00 95.62 82 TYR A C 1
ATOM 695 O O . TYR A 1 82 ? 1.977 -6.028 1.363 1.00 95.62 82 TYR A O 1
ATOM 703 N N . PHE A 1 83 ? 1.069 -4.683 2.905 1.00 94.25 83 PHE A N 1
ATOM 704 C CA . PHE A 1 83 ? 2.217 -3.777 2.927 1.00 94.25 83 PHE A CA 1
ATOM 705 C C . PHE A 1 83 ? 3.488 -4.466 3.438 1.00 94.25 83 PHE A C 1
ATOM 707 O O . PHE A 1 83 ? 4.575 -4.199 2.932 1.00 94.25 83 PHE A O 1
ATOM 714 N N . LYS A 1 84 ? 3.367 -5.409 4.385 1.00 94.69 84 LYS A N 1
ATOM 715 C CA . LYS A 1 84 ? 4.496 -6.259 4.798 1.00 94.69 84 LYS A CA 1
ATOM 716 C C . LYS A 1 84 ? 4.983 -7.163 3.669 1.00 94.69 84 LYS A C 1
ATOM 718 O O . LYS A 1 84 ? 6.187 -7.343 3.523 1.00 94.69 84 LYS A O 1
ATOM 723 N N . GLU A 1 85 ? 4.075 -7.747 2.895 1.00 96.56 85 GLU A N 1
ATOM 724 C CA . GLU A 1 85 ? 4.440 -8.569 1.738 1.00 96.56 85 GLU A CA 1
ATOM 725 C C . GLU A 1 85 ? 5.091 -7.738 0.629 1.00 96.56 85 GLU A C 1
ATOM 727 O O . GLU A 1 85 ? 6.128 -8.144 0.118 1.00 96.56 85 GLU A O 1
ATOM 732 N N . MET A 1 86 ? 4.575 -6.543 0.332 1.00 96.19 86 MET A N 1
ATOM 733 C CA . MET A 1 86 ? 5.187 -5.624 -0.634 1.00 96.19 86 MET A CA 1
ATOM 734 C C . MET A 1 86 ? 6.609 -5.227 -0.222 1.00 96.19 86 MET A C 1
ATOM 736 O O . MET A 1 86 ? 7.516 -5.267 -1.046 1.00 96.19 86 MET A O 1
ATOM 740 N N . LEU A 1 87 ? 6.837 -4.915 1.060 1.00 95.69 87 LEU A N 1
ATOM 741 C CA . LEU A 1 87 ? 8.189 -4.641 1.561 1.00 95.69 87 LEU A CA 1
ATOM 742 C C . LEU A 1 87 ? 9.130 -5.836 1.395 1.00 95.69 87 LEU A C 1
ATOM 744 O O . LEU A 1 87 ? 10.268 -5.660 0.972 1.00 95.69 87 LEU A O 1
ATOM 748 N N . ARG A 1 88 ? 8.655 -7.057 1.667 1.00 96.69 88 ARG A N 1
ATOM 749 C CA . ARG A 1 88 ? 9.460 -8.266 1.436 1.00 96.69 88 ARG A CA 1
ATOM 750 C C . ARG A 1 88 ? 9.831 -8.433 -0.033 1.00 96.69 88 ARG A C 1
ATOM 752 O O . ARG A 1 88 ? 10.935 -8.878 -0.311 1.00 96.69 88 ARG A O 1
ATOM 759 N N . VAL A 1 89 ? 8.926 -8.107 -0.956 1.00 96.94 89 VAL A N 1
ATOM 760 C CA . VAL A 1 89 ? 9.189 -8.154 -2.405 1.00 96.94 89 VAL A CA 1
ATOM 761 C C . VAL A 1 89 ? 10.249 -7.127 -2.796 1.00 96.94 89 VAL A C 1
ATOM 763 O O . VAL A 1 89 ? 11.185 -7.465 -3.514 1.00 96.94 89 VAL A O 1
ATOM 766 N N . ILE A 1 90 ? 10.154 -5.904 -2.272 1.00 95.19 90 ILE A N 1
ATOM 767 C CA . ILE A 1 90 ? 11.151 -4.846 -2.493 1.00 95.19 90 ILE A CA 1
ATOM 768 C C . ILE A 1 90 ? 12.553 -5.307 -2.052 1.00 95.19 90 ILE A C 1
ATOM 770 O O . ILE A 1 90 ? 13.531 -5.107 -2.772 1.00 95.19 90 ILE A O 1
ATOM 774 N N . GLU A 1 91 ? 12.649 -5.984 -0.905 1.00 94.62 91 GLU A N 1
ATOM 775 C CA . GLU A 1 91 ? 13.908 -6.484 -0.332 1.00 94.62 91 GLU A CA 1
ATOM 776 C C . GLU A 1 91 ? 14.490 -7.723 -1.044 1.00 94.62 91 GLU A C 1
ATOM 778 O O . GLU A 1 91 ? 15.633 -8.102 -0.777 1.00 94.62 91 GLU A O 1
ATOM 783 N N . GLN A 1 92 ? 13.745 -8.379 -1.942 1.00 94.50 92 GLN A N 1
ATOM 784 C CA . GLN A 1 92 ? 14.229 -9.577 -2.631 1.00 94.50 92 GLN A CA 1
ATOM 785 C C . GLN A 1 92 ? 15.320 -9.254 -3.666 1.00 94.50 92 GLN A C 1
ATOM 787 O O . GLN A 1 92 ? 15.250 -8.238 -4.362 1.00 94.50 92 GLN A O 1
ATOM 792 N N . PRO A 1 93 ? 16.320 -10.138 -3.838 1.00 90.94 93 PRO A N 1
ATOM 793 C CA . PRO A 1 93 ? 17.306 -10.021 -4.905 1.00 90.94 93 PRO A CA 1
ATOM 794 C C . PRO A 1 93 ? 16.722 -10.569 -6.219 1.00 90.94 93 PRO A C 1
ATOM 796 O O . PRO A 1 93 ? 17.071 -11.660 -6.667 1.00 90.94 93 PRO A O 1
ATOM 799 N N . SER A 1 94 ? 15.791 -9.828 -6.814 1.00 91.31 94 SER A N 1
ATOM 800 C CA . SER A 1 94 ? 15.162 -10.127 -8.107 1.00 91.31 94 SER A CA 1
ATOM 801 C C . SER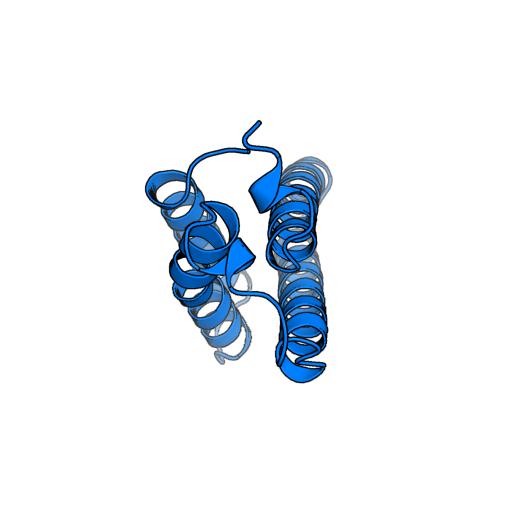 A 1 94 ? 15.115 -8.877 -8.985 1.00 91.31 94 SER A C 1
ATOM 803 O O . SER A 1 94 ? 15.317 -7.772 -8.485 1.00 91.31 94 SER A O 1
ATOM 805 N N . ALA A 1 95 ? 14.840 -9.055 -10.278 1.00 92.00 95 ALA A N 1
ATOM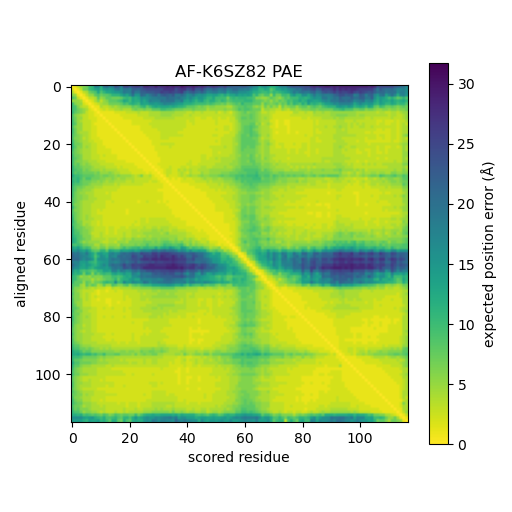 806 C CA . ALA A 1 95 ? 14.664 -7.947 -11.212 1.00 92.00 95 ALA A CA 1
ATOM 807 C C . ALA A 1 95 ? 13.433 -7.090 -10.855 1.00 92.00 95 ALA A C 1
ATOM 809 O O . ALA A 1 95 ? 12.441 -7.604 -10.323 1.00 92.00 95 ALA A O 1
ATOM 810 N N . ASP A 1 96 ? 13.523 -5.792 -11.137 1.00 91.94 96 ASP A N 1
ATOM 811 C CA . ASP A 1 96 ? 12.528 -4.787 -10.746 1.00 91.94 96 ASP A CA 1
ATOM 812 C C . ASP A 1 96 ? 11.179 -5.002 -11.446 1.00 91.94 96 ASP A C 1
ATOM 814 O O . ASP A 1 96 ? 10.128 -4.891 -10.817 1.00 91.94 96 ASP A O 1
ATOM 818 N N . ASP A 1 97 ? 11.194 -5.446 -12.704 1.00 91.75 97 ASP A N 1
ATOM 819 C CA . ASP A 1 97 ? 9.995 -5.826 -13.461 1.00 91.75 97 ASP A CA 1
ATOM 820 C C . ASP A 1 97 ? 9.180 -6.931 -12.763 1.00 91.75 97 ASP A C 1
ATOM 822 O O . ASP A 1 97 ? 7.957 -6.857 -12.628 1.00 91.75 97 ASP A O 1
ATOM 826 N N . SER A 1 98 ? 9.876 -7.937 -12.242 1.00 93.75 98 SER A N 1
ATOM 827 C CA . SER A 1 98 ? 9.301 -9.073 -11.534 1.00 93.75 98 SER A CA 1
ATOM 828 C C . SER A 1 98 ? 8.724 -8.632 -10.191 1.00 93.75 98 SER A C 1
ATOM 830 O O . SER A 1 98 ? 7.643 -9.079 -9.803 1.00 93.75 98 SER A O 1
ATOM 832 N N . LYS A 1 99 ? 9.406 -7.716 -9.492 1.00 95.69 99 LYS A N 1
ATOM 833 C CA . LYS A 1 99 ? 8.901 -7.124 -8.248 1.00 95.69 99 LYS A CA 1
ATOM 834 C C . LYS A 1 99 ? 7.650 -6.293 -8.496 1.00 95.69 99 LYS A C 1
ATOM 836 O O . LYS A 1 99 ? 6.678 -6.444 -7.757 1.00 95.69 99 LYS A O 1
ATOM 841 N N . LEU A 1 100 ? 7.649 -5.465 -9.539 1.00 95.06 100 LEU A N 1
ATOM 842 C CA . LEU A 1 100 ? 6.519 -4.618 -9.909 1.00 95.06 100 LEU A CA 1
ATOM 843 C C . LEU A 1 100 ? 5.263 -5.448 -10.194 1.00 95.06 100 LEU A C 1
ATOM 845 O O . LEU A 1 100 ? 4.195 -5.136 -9.669 1.00 95.06 100 LEU A O 1
ATOM 849 N N . ILE A 1 101 ? 5.388 -6.557 -10.933 1.00 95.19 101 ILE A N 1
ATOM 850 C CA . ILE A 1 101 ? 4.274 -7.492 -11.178 1.00 95.19 101 ILE A CA 1
ATOM 851 C C . ILE A 1 101 ? 3.683 -8.003 -9.857 1.00 95.19 101 ILE A C 1
ATOM 853 O O . ILE A 1 101 ? 2.463 -7.995 -9.674 1.00 95.19 101 ILE A O 1
ATOM 857 N N . ILE A 1 102 ? 4.531 -8.429 -8.917 1.00 96.50 102 ILE A N 1
ATOM 858 C CA . ILE A 1 102 ? 4.073 -8.959 -7.628 1.00 96.50 102 ILE A CA 1
ATOM 859 C C . ILE A 1 102 ? 3.432 -7.851 -6.781 1.00 96.50 102 ILE A C 1
ATOM 861 O O . ILE A 1 102 ? 2.381 -8.074 -6.180 1.00 96.50 102 ILE A O 1
ATOM 865 N N . ILE A 1 103 ? 4.019 -6.652 -6.745 1.00 95.56 103 ILE A N 1
ATOM 866 C CA . ILE A 1 103 ? 3.456 -5.498 -6.028 1.00 95.56 103 ILE A CA 1
ATOM 867 C C . ILE A 1 103 ? 2.077 -5.140 -6.590 1.00 95.56 103 ILE A C 1
ATOM 869 O O . ILE A 1 103 ? 1.136 -4.951 -5.819 1.00 95.56 103 ILE A O 1
ATOM 873 N N . ASN A 1 104 ? 1.926 -5.120 -7.915 1.00 93.88 104 ASN A N 1
ATOM 874 C CA . ASN A 1 104 ? 0.652 -4.861 -8.583 1.00 93.88 104 ASN A CA 1
ATOM 875 C C . ASN A 1 104 ? -0.415 -5.891 -8.199 1.00 93.88 104 ASN A C 1
ATOM 877 O O . ASN A 1 104 ? -1.517 -5.509 -7.805 1.00 93.88 104 ASN A O 1
ATOM 881 N N . TYR A 1 105 ? -0.063 -7.177 -8.202 1.00 95.81 105 TYR A N 1
ATOM 882 C CA . TYR A 1 105 ? -0.950 -8.241 -7.734 1.00 95.81 105 TYR A CA 1
ATOM 883 C C . TYR A 1 105 ? -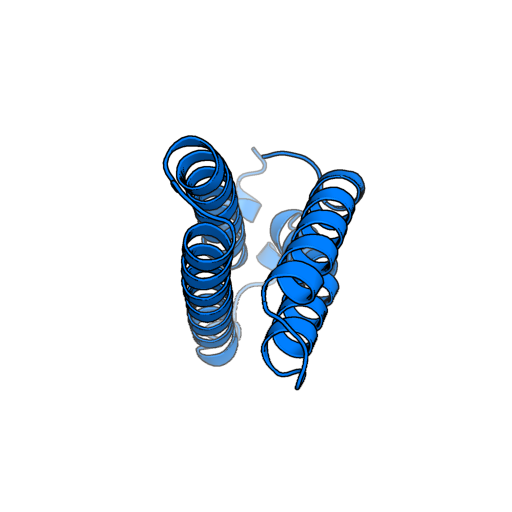1.356 -8.067 -6.257 1.00 95.81 105 TYR A C 1
ATOM 885 O O . TYR A 1 105 ? -2.524 -8.234 -5.896 1.00 95.81 105 TYR A O 1
ATOM 893 N N . LEU A 1 106 ? -0.414 -7.698 -5.384 1.00 95.69 106 LEU A N 1
ATOM 894 C CA . LEU A 1 106 ? -0.697 -7.447 -3.968 1.00 95.69 106 LEU A CA 1
ATOM 895 C C . LEU A 1 106 ? -1.608 -6.228 -3.766 1.00 95.69 106 LEU A C 1
ATOM 897 O O . LEU A 1 106 ? -2.461 -6.258 -2.878 1.00 95.69 106 LEU A O 1
ATOM 901 N N . LEU A 1 107 ? -1.454 -5.175 -4.577 1.00 92.38 107 LEU A N 1
ATOM 902 C CA . LEU A 1 107 ? -2.322 -3.994 -4.556 1.00 92.38 107 LEU A CA 1
ATOM 903 C C . LEU A 1 107 ? -3.750 -4.355 -4.964 1.00 92.38 107 LEU A C 1
ATOM 905 O O . LEU A 1 107 ? -4.692 -3.980 -4.270 1.00 92.38 107 LEU A O 1
ATOM 909 N N . GLU A 1 108 ? -3.922 -5.130 -6.035 1.00 92.69 108 GLU A N 1
ATOM 910 C CA . GLU A 1 108 ? -5.238 -5.618 -6.460 1.00 92.69 108 GLU A CA 1
ATOM 911 C C . GLU A 1 108 ? -5.912 -6.435 -5.354 1.00 92.69 108 GLU A C 1
ATOM 913 O O . GLU A 1 108 ? -7.048 -6.145 -4.973 1.00 92.69 108 GLU A O 1
ATOM 918 N N . LYS A 1 109 ? -5.189 -7.387 -4.748 1.00 94.81 109 LYS A N 1
ATOM 919 C CA . LYS A 1 109 ? -5.706 -8.175 -3.617 1.00 94.81 109 LYS A CA 1
ATOM 920 C C . LYS A 1 109 ? -6.048 -7.311 -2.409 1.00 94.81 109 LYS A C 1
ATOM 922 O O . LYS A 1 109 ? -7.048 -7.569 -1.738 1.00 94.81 109 LYS A O 1
ATOM 927 N N . TYR A 1 110 ? -5.241 -6.291 -2.131 1.00 92.62 110 TYR A N 1
ATOM 928 C CA . TYR A 1 110 ? -5.534 -5.307 -1.098 1.00 92.62 110 TYR A CA 1
ATOM 929 C C . TYR A 1 110 ? -6.860 -4.587 -1.370 1.00 92.62 110 TYR A C 1
ATOM 931 O O . TYR A 1 110 ? -7.697 -4.536 -0.469 1.00 92.62 110 TYR A O 1
ATOM 939 N N . PHE A 1 111 ? -7.090 -4.076 -2.582 1.00 89.69 111 PHE A N 1
ATOM 940 C CA . PHE A 1 111 ? -8.336 -3.380 -2.918 1.00 89.69 111 PHE A CA 1
ATOM 941 C C . PHE A 1 111 ? -9.552 -4.310 -2.878 1.00 89.69 111 PHE A C 1
ATOM 943 O O . PHE A 1 111 ? -10.563 -3.949 -2.275 1.00 89.69 111 PHE A O 1
ATOM 950 N N . GLU A 1 112 ? -9.440 -5.524 -3.424 1.00 91.12 112 GLU A N 1
ATOM 951 C CA . GLU A 1 112 ? -10.505 -6.536 -3.375 1.00 91.12 112 GLU A CA 1
ATOM 952 C C . GLU A 1 112 ? -10.924 -6.858 -1.932 1.00 91.12 112 GLU A C 1
ATOM 954 O O . GLU A 1 112 ? -12.110 -6.975 -1.619 1.00 91.12 112 GLU A O 1
ATOM 959 N N . GLU A 1 113 ? -9.956 -7.008 -1.025 1.00 90.88 113 GLU A N 1
ATOM 960 C CA . GLU A 1 113 ? -10.231 -7.445 0.340 1.00 90.88 113 GLU A CA 1
ATOM 961 C C . GLU A 1 113 ? -10.531 -6.302 1.320 1.00 90.88 113 GLU A C 1
ATOM 963 O O . GLU A 1 113 ? -11.307 -6.491 2.265 1.00 90.88 113 GLU A O 1
ATOM 968 N N . CYS A 1 114 ? -9.879 -5.150 1.186 1.00 87.06 114 CYS A N 1
ATOM 969 C CA . CYS A 1 114 ? -10.027 -4.022 2.107 1.00 87.06 114 CYS A CA 1
ATOM 970 C C . CYS A 1 114 ? -11.067 -2.996 1.639 1.00 87.06 114 CYS A C 1
ATOM 972 O O . CYS A 1 114 ? -11.479 -2.167 2.459 1.00 87.06 114 CYS A O 1
ATOM 974 N N . GLY A 1 115 ? -11.518 -3.100 0.387 1.00 74.69 115 GLY A N 1
ATOM 975 C CA . GLY A 1 115 ? -12.413 -2.162 -0.273 1.00 74.69 115 GLY A CA 1
ATOM 976 C C . GLY A 1 115 ? -11.675 -0.952 -0.838 1.00 74.69 115 GLY A C 1
ATOM 977 O O . GLY A 1 115 ? -10.622 -0.535 -0.344 1.00 74.69 115 GLY A O 1
ATOM 978 N N . ASP A 1 116 ? -12.288 -0.349 -1.839 1.00 64.81 116 ASP A N 1
ATOM 979 C CA . ASP A 1 116 ? -12.053 1.016 -2.290 1.00 64.81 116 ASP A CA 1
ATOM 980 C C . ASP A 1 116 ? -12.369 2.042 -1.176 1.00 64.81 116 ASP A C 1
ATOM 982 O O . ASP A 1 116 ? -12.850 1.693 -0.087 1.00 64.81 116 ASP A O 1
ATOM 986 N N . PHE A 1 117 ? -11.943 3.288 -1.380 1.00 60.00 117 PHE A N 1
ATOM 987 C CA . PHE A 1 117 ? -12.012 4.369 -0.390 1.00 60.00 117 PHE A CA 1
ATOM 988 C C . PHE A 1 117 ? -13.219 5.278 -0.587 1.00 60.00 117 PHE A C 1
ATOM 990 O O . PHE A 1 117 ? -13.518 5.614 -1.752 1.00 60.00 117 PHE A O 1
#

Radius of gyration: 15.36 Å; Cα contacts (8 Å, |Δi|>4): 82; chains: 1; bounding box: 38×21×46 Å

Nearest PDB structures (foldseek):
  2gen-assembly1_A-2  TM=4.641E-01  e=3.907E+00  Pseudomonas aeruginosa PAO1

Solvent-accessible surface area (backbone atoms only — not comparable to full-atom values): 6736 Å² total; per-residue (Å²): 131,66,77,58,44,75,80,25,73,39,45,60,50,51,51,50,52,50,51,50,54,54,50,54,60,48,41,70,73,68,46,92,45,65,66,54,36,33,54,53,49,53,52,52,53,53,51,50,52,52,53,46,48,52,65,58,70,64,59,84,61,93,77,54,79,55,40,78,84,22,67,44,44,55,44,52,65,63,49,48,61,47,60,53,50,41,51,54,47,71,72,44,99,65,62,59,68,63,38,40,54,53,43,52,53,44,51,51,53,44,38,73,73,67,49,81,131

Mean predicted aligned error: 5.87 Å

pLDDT: mean 84.56, std 13.31, range [49.44, 96.94]

Sequence (117 aa):
MNKKCEECKYRLIVYNQLCLSIEIDIERKVCSSWDEEYNAFEDKIKSYVNVQNDYLKKNLDERNEKCFYCKNRARVNKSEKYFKEMLRVIEQPSADDSKLIIINYLLEKYFEECGDF

Foldseek 3Di:
DPPLQVPPLLVVLVVLVLVLVVQLVVQVVPDPDLLSSLVSNLVSLVVSVVVVCVSVVVCPPPDRPSNVPHLSVVLCVVLVVLSVVLVVLVVDPDDSNVSSVVNVVSVVVSCVPSHDD

Secondary structure (DSSP, 8-state):
--GGGTT-THHHHHHHHHHHHHHHHHHHHH-SSHHHHHHHHHHHHHHHHHHHHHHHHT---TT-GGGTT-HHHHHHHHHHHHHHHHHHHHTSSS-HHHHHHHHHHHHHHHHHHH---